Protein AF-A0A940CXS4-F1 (afdb_monomer)

Mean predicted aligned error: 10.03 Å

Sequence (56 aa):
MESRDNKNEEKNRNEKVWCEKFKEYIELKRGCKNPQGYCPYRDRCMLFISLKMKEV

Radius of gyration: 14.69 Å; Cα contacts (8 Å, |Δi|>4): 39; chains: 1; bounding box: 32×44×22 Å

Structure (mmCIF, N/CA/C/O backbone):
data_AF-A0A940CXS4-F1
#
_entry.id   AF-A0A940CXS4-F1
#
loop_
_atom_site.group_PDB
_atom_site.id
_atom_site.type_symbol
_atom_site.label_atom_id
_atom_site.label_alt_id
_atom_site.label_comp_id
_atom_site.label_asym_id
_atom_site.label_entity_id
_atom_site.label_seq_id
_atom_site.pdbx_PDB_ins_code
_atom_site.Cartn_x
_atom_site.Cartn_y
_atom_site.Cartn_z
_atom_site.occupancy
_atom_site.B_iso_or_equiv
_atom_site.auth_seq_id
_atom_site.auth_comp_id
_atom_site.auth_asym_id
_atom_site.auth_atom_id
_atom_site.pdbx_PDB_model_num
ATOM 1 N N . MET A 1 1 ? -22.844 37.406 11.989 1.00 44.66 1 MET A N 1
ATOM 2 C CA . MET A 1 1 ? -21.630 37.166 11.184 1.00 44.66 1 MET A CA 1
ATOM 3 C C . MET A 1 1 ? -20.708 36.321 12.048 1.00 44.66 1 MET A C 1
ATOM 5 O O . MET A 1 1 ? -20.083 36.849 12.950 1.00 44.66 1 MET A O 1
ATOM 9 N N . GLU A 1 2 ? -20.974 35.019 12.154 1.00 54.88 2 GLU A N 1
ATOM 10 C CA . GLU A 1 2 ? -20.460 33.965 11.256 1.00 54.88 2 GLU A CA 1
ATOM 11 C C . GLU A 1 2 ? -18.935 33.965 11.174 1.00 54.88 2 GLU A C 1
ATOM 13 O O . GLU A 1 2 ? -18.376 34.859 10.559 1.00 54.88 2 GLU A O 1
ATOM 18 N N . SER A 1 3 ? -18.324 32.948 11.791 1.00 51.22 3 SER A N 1
ATOM 19 C CA . SER A 1 3 ? -17.135 32.245 11.291 1.00 51.22 3 SER A CA 1
ATOM 20 C C . SER A 1 3 ? -17.091 30.866 11.957 1.00 51.22 3 SER A C 1
ATOM 22 O O . SER A 1 3 ? -16.545 30.683 13.046 1.00 51.22 3 SER A O 1
ATOM 24 N N . ARG A 1 4 ? -17.772 29.903 11.326 1.00 56.91 4 ARG A N 1
ATOM 25 C CA . ARG A 1 4 ? -17.766 28.470 11.653 1.00 56.91 4 ARG A CA 1
ATOM 26 C C . ARG A 1 4 ? -16.688 27.773 10.815 1.00 56.91 4 ARG A C 1
ATOM 28 O O . ARG A 1 4 ? -17.021 26.948 9.981 1.00 56.91 4 ARG A O 1
ATOM 35 N N . ASP A 1 5 ? -15.411 28.034 11.061 1.00 56.97 5 ASP A N 1
ATOM 36 C CA . ASP A 1 5 ? -14.342 27.380 10.291 1.00 56.97 5 ASP A CA 1
ATOM 37 C C . ASP A 1 5 ? -13.179 26.991 11.196 1.00 56.97 5 ASP A C 1
ATOM 39 O O . ASP A 1 5 ? -12.153 27.654 11.247 1.00 56.97 5 ASP A O 1
ATOM 43 N N . ASN A 1 6 ? -13.354 25.924 11.981 1.00 51.34 6 ASN A N 1
ATOM 44 C CA . ASN A 1 6 ? -12.223 25.290 12.669 1.00 51.34 6 ASN A CA 1
ATOM 45 C C . ASN A 1 6 ? -12.516 23.834 13.066 1.00 51.34 6 ASN A C 1
ATOM 47 O O . ASN A 1 6 ? -12.355 23.424 14.212 1.00 51.34 6 ASN A O 1
ATOM 51 N N . LYS A 1 7 ? -13.035 23.035 12.123 1.00 49.16 7 LYS A N 1
ATOM 52 C CA . LYS A 1 7 ? -13.326 21.605 12.357 1.0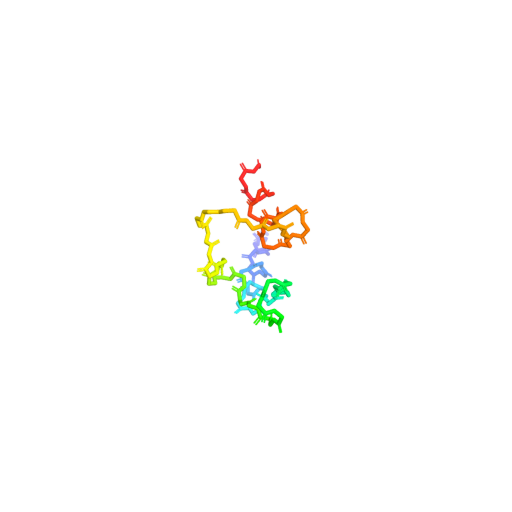0 49.16 7 LYS A CA 1
ATOM 53 C C . LYS A 1 7 ? -12.752 20.642 11.314 1.00 49.16 7 LYS A C 1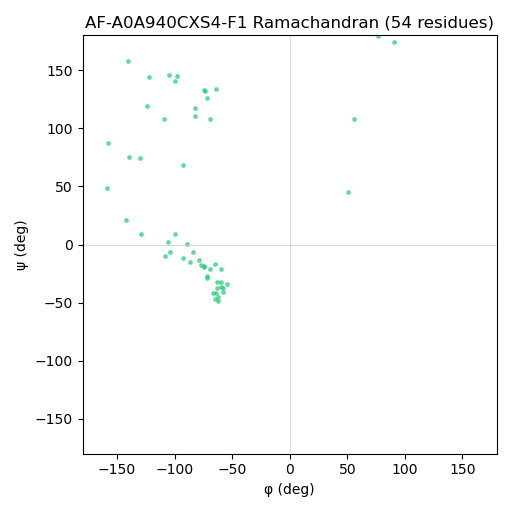
ATOM 55 O O . LYS A 1 7 ? -13.070 19.458 11.369 1.00 49.16 7 LYS A O 1
ATOM 60 N N . ASN A 1 8 ? -11.901 21.109 10.396 1.00 51.41 8 ASN A N 1
ATOM 61 C CA . ASN A 1 8 ? -11.340 20.255 9.339 1.00 51.41 8 ASN A CA 1
ATOM 62 C C . ASN A 1 8 ? -9.852 19.902 9.493 1.00 51.41 8 ASN A C 1
ATOM 64 O O . ASN A 1 8 ? -9.387 19.002 8.801 1.00 51.41 8 ASN A O 1
ATOM 68 N N . GLU A 1 9 ? -9.107 20.510 10.420 1.00 49.88 9 GLU A N 1
ATOM 69 C CA . GLU A 1 9 ? -7.660 20.247 10.532 1.00 49.88 9 GLU A CA 1
ATOM 70 C C . GLU A 1 9 ? -7.292 19.033 11.408 1.00 49.88 9 GLU A C 1
ATOM 72 O O . GLU A 1 9 ? -6.180 18.510 11.328 1.00 49.88 9 GLU A O 1
ATOM 77 N N . GLU A 1 10 ? -8.220 18.523 12.223 1.00 49.53 10 GLU A N 1
ATOM 78 C CA . GLU A 1 10 ? -7.886 17.509 13.235 1.00 49.53 10 GLU A CA 1
ATOM 79 C C . GLU A 1 10 ? -8.061 16.052 12.764 1.00 49.53 10 GLU A C 1
ATOM 81 O O . GLU A 1 10 ? -7.554 15.128 13.399 1.00 49.53 10 GLU A O 1
ATOM 86 N N . LYS A 1 11 ? -8.700 15.813 11.608 1.00 50.91 11 LYS A N 1
ATOM 87 C CA . LYS A 1 11 ? -8.936 14.446 11.094 1.00 50.91 11 LYS A CA 1
ATOM 88 C C . LYS A 1 11 ? -7.699 13.753 10.509 1.00 50.91 11 LYS A C 1
ATOM 90 O O . LYS A 1 11 ? -7.687 12.531 10.428 1.00 50.91 11 LYS A O 1
ATOM 95 N N . ASN A 1 12 ? -6.645 14.489 10.149 1.00 53.09 12 ASN A N 1
ATOM 96 C CA . ASN A 1 12 ? -5.506 13.928 9.404 1.00 53.09 12 ASN A CA 1
ATOM 97 C C . ASN A 1 12 ? -4.375 13.355 10.284 1.00 53.09 12 ASN A C 1
ATOM 99 O O . ASN A 1 12 ? -3.355 12.897 9.771 1.00 53.09 12 ASN A O 1
ATOM 103 N N . ARG A 1 13 ? -4.489 13.394 11.621 1.00 55.47 13 ARG A N 1
ATOM 104 C CA . ARG A 1 13 ? -3.358 13.025 12.496 1.00 55.47 13 ARG A CA 1
ATOM 105 C C . ARG A 1 13 ? -3.134 11.519 12.663 1.00 55.47 13 ARG A C 1
ATOM 107 O O . ARG A 1 13 ? -2.066 11.160 13.135 1.00 55.47 13 ARG A O 1
ATOM 114 N N . ASN A 1 14 ? -4.075 10.655 12.268 1.00 66.25 14 ASN A N 1
ATOM 115 C CA . ASN A 1 14 ? -3.975 9.211 12.535 1.00 66.25 14 ASN A CA 1
ATOM 116 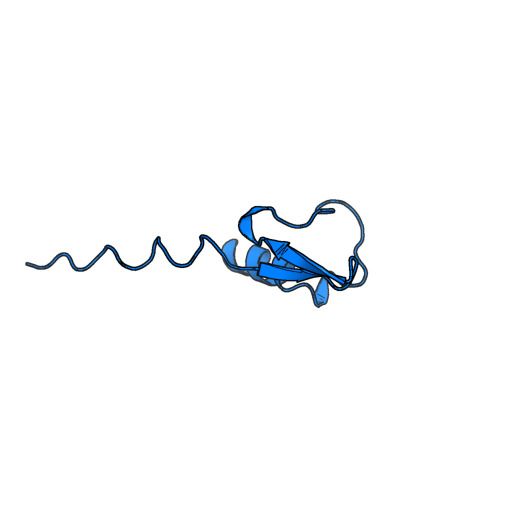C C . ASN A 1 14 ? -4.490 8.296 11.409 1.00 66.25 14 ASN A C 1
ATOM 118 O O . ASN A 1 14 ? -4.803 7.129 11.652 1.00 66.25 14 ASN A O 1
ATOM 122 N N . GLU A 1 15 ? -4.583 8.786 10.171 1.00 79.88 15 GLU A N 1
ATOM 123 C CA . GLU A 1 15 ? -4.994 7.943 9.045 1.00 79.88 15 GLU A CA 1
ATOM 124 C C . GLU A 1 15 ? -3.892 6.919 8.728 1.00 79.88 15 GLU A C 1
ATOM 126 O O . GLU A 1 15 ? -2.815 7.259 8.231 1.00 79.88 15 GLU A O 1
ATOM 131 N N . LYS A 1 16 ? -4.152 5.650 9.054 1.00 86.06 16 LYS A N 1
ATOM 132 C CA . LYS A 1 16 ? -3.312 4.512 8.672 1.00 86.06 16 LYS A CA 1
ATOM 133 C C . LYS A 1 16 ? -3.914 3.819 7.458 1.00 86.06 16 LYS A C 1
ATOM 135 O O . LYS A 1 16 ? -5.124 3.633 7.381 1.00 86.06 16 LYS A O 1
ATOM 140 N N . VAL A 1 17 ? -3.064 3.389 6.537 1.00 85.75 17 VAL A N 1
ATOM 141 C CA . VAL A 1 17 ? -3.448 2.639 5.340 1.00 85.75 17 VAL A CA 1
ATOM 142 C C . VAL A 1 17 ? -2.725 1.304 5.307 1.00 85.75 17 VAL A C 1
ATOM 144 O O . VAL A 1 17 ? -1.572 1.194 5.721 1.00 85.75 17 VAL A O 1
ATOM 147 N N . TRP A 1 18 ? -3.405 0.274 4.818 1.00 86.81 18 TRP A N 1
ATOM 148 C CA . TRP A 1 18 ? -2.803 -1.043 4.662 1.00 86.81 18 TRP A CA 1
ATOM 149 C C . TRP A 1 18 ? -1.827 -1.061 3.481 1.00 86.81 18 TRP A C 1
ATOM 151 O O . TRP A 1 18 ? -2.152 -0.606 2.380 1.00 86.81 18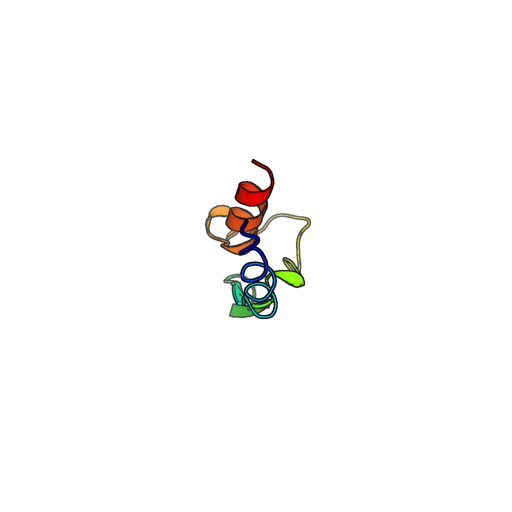 TRP A O 1
ATOM 161 N N . CYS A 1 19 ? -0.628 -1.598 3.699 1.00 87.12 19 CYS A N 1
ATOM 162 C CA . CYS A 1 19 ? 0.359 -1.814 2.652 1.00 87.12 19 CYS A CA 1
ATOM 163 C C . CYS A 1 19 ? 0.510 -3.308 2.347 1.00 87.12 19 CYS A C 1
ATOM 165 O O . CYS A 1 19 ? 1.151 -4.031 3.102 1.00 87.12 19 CYS A O 1
ATOM 167 N N . GLU A 1 20 ? 0.016 -3.752 1.188 1.00 86.44 20 GLU A N 1
ATOM 168 C CA . GLU A 1 20 ? 0.108 -5.156 0.742 1.00 86.44 20 GLU A CA 1
ATOM 169 C C . GLU A 1 20 ? 1.550 -5.667 0.600 1.00 86.44 20 GLU A C 1
ATOM 171 O O . GLU A 1 20 ? 1.833 -6.832 0.867 1.00 86.44 20 GLU A O 1
ATOM 176 N N . LYS A 1 21 ? 2.493 -4.792 0.225 1.00 85.62 21 LYS A N 1
ATOM 177 C CA . LYS A 1 21 ? 3.909 -5.164 0.06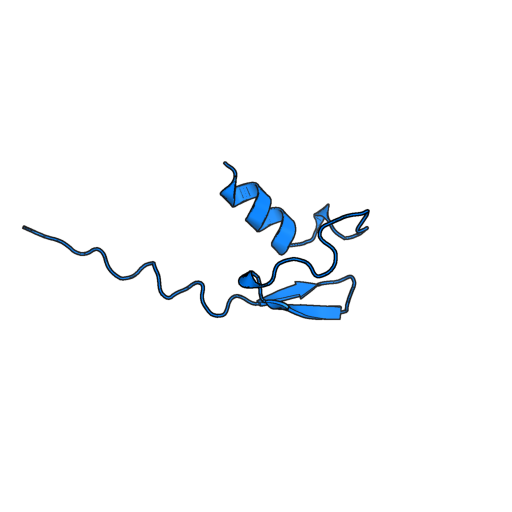6 1.00 85.62 21 LYS A CA 1
ATOM 178 C C . LYS A 1 21 ? 4.548 -5.596 1.388 1.00 85.62 21 LYS A C 1
ATOM 180 O O . LYS A 1 21 ? 5.329 -6.541 1.400 1.00 85.62 21 LYS A O 1
ATOM 185 N N . PHE A 1 22 ? 4.242 -4.882 2.469 1.00 86.50 22 PHE A N 1
ATOM 186 C CA . PHE A 1 22 ? 4.837 -5.106 3.790 1.00 86.50 22 PHE A CA 1
ATOM 187 C C . PHE A 1 22 ? 3.890 -5.826 4.760 1.00 86.50 22 PHE A C 1
ATOM 189 O O . PHE A 1 22 ? 4.313 -6.201 5.848 1.00 86.50 22 PHE A O 1
ATOM 196 N N . LYS A 1 23 ? 2.628 -6.038 4.360 1.00 88.81 23 LYS A N 1
ATOM 197 C CA . LYS A 1 23 ? 1.553 -6.618 5.178 1.00 88.81 23 LYS A CA 1
ATOM 198 C C . LYS A 1 23 ? 1.425 -5.934 6.545 1.00 88.81 23 LYS A C 1
ATOM 200 O O . LYS A 1 23 ? 1.307 -6.589 7.577 1.00 88.81 23 LYS A O 1
ATOM 205 N N . GLU A 1 24 ? 1.472 -4.603 6.540 1.00 88.88 24 GLU A N 1
ATOM 206 C CA . GLU A 1 24 ? 1.364 -3.769 7.740 1.00 88.88 24 GLU A CA 1
ATOM 207 C C . GLU A 1 24 ? 0.521 -2.511 7.475 1.00 88.88 24 GLU A C 1
ATOM 209 O O . GLU A 1 24 ? 0.399 -2.045 6.338 1.00 88.88 24 GLU A O 1
ATOM 214 N N . TYR A 1 25 ? -0.031 -1.930 8.543 1.00 86.88 25 TYR A N 1
ATOM 215 C CA . TYR A 1 25 ? -0.657 -0.609 8.502 1.00 86.88 25 TYR A CA 1
ATOM 216 C C . TYR A 1 25 ? 0.410 0.481 8.629 1.00 86.88 25 TYR A C 1
ATOM 218 O O . TYR A 1 25 ? 1.067 0.593 9.664 1.00 86.88 25 TYR A O 1
ATOM 226 N N . ILE A 1 26 ? 0.544 1.314 7.599 1.00 85.88 26 ILE A N 1
ATOM 227 C CA . ILE A 1 26 ? 1.474 2.446 7.565 1.00 85.88 26 ILE A CA 1
ATOM 228 C C . ILE A 1 26 ? 0.724 3.764 7.749 1.00 85.88 26 ILE A C 1
ATOM 230 O O . ILE A 1 26 ? -0.406 3.919 7.295 1.00 85.88 26 ILE A O 1
ATOM 234 N N . GLU A 1 27 ? 1.346 4.731 8.411 1.00 85.75 27 GLU A N 1
ATOM 235 C CA . GLU A 1 27 ? 0.765 6.065 8.577 1.00 85.75 27 GLU A CA 1
ATOM 236 C C . GLU A 1 27 ? 0.791 6.820 7.246 1.00 85.75 27 GLU A C 1
ATOM 238 O O . GLU A 1 27 ? 1.855 6.993 6.645 1.00 85.75 27 GLU A O 1
ATOM 243 N N . LEU A 1 28 ? -0.363 7.325 6.805 1.00 77.56 28 LEU A N 1
ATOM 244 C CA . LEU A 1 28 ? -0.492 8.063 5.548 1.00 77.56 28 LEU A CA 1
ATOM 245 C C . LEU A 1 28 ? 0.440 9.287 5.521 1.00 77.56 28 LEU A C 1
ATOM 247 O O . LEU A 1 28 ? 1.075 9.554 4.503 1.00 77.56 28 LEU A O 1
ATOM 251 N N . LYS A 1 29 ? 0.600 9.970 6.665 1.00 76.50 29 LYS A N 1
ATOM 252 C CA . LYS A 1 29 ? 1.495 11.127 6.831 1.00 76.50 29 LYS A CA 1
ATOM 253 C C . LYS A 1 29 ? 2.976 10.790 6.621 1.00 76.50 29 LYS A C 1
ATOM 255 O O . LYS A 1 29 ? 3.724 11.640 6.150 1.00 76.50 29 LYS A O 1
ATOM 260 N N . ARG A 1 30 ? 3.410 9.569 6.963 1.00 78.56 30 ARG A N 1
ATOM 261 C CA . ARG A 1 30 ? 4.793 9.116 6.727 1.00 78.56 30 ARG A CA 1
ATOM 262 C C . ARG A 1 30 ? 5.063 8.806 5.255 1.00 78.56 30 ARG A C 1
ATOM 264 O O . ARG A 1 30 ? 6.222 8.786 4.856 1.00 78.56 30 ARG A O 1
ATOM 271 N N . GLY A 1 31 ? 4.016 8.582 4.461 1.00 75.94 31 GLY A N 1
ATOM 272 C CA . GLY A 1 31 ? 4.144 8.198 3.062 1.00 75.94 31 GLY A CA 1
ATOM 273 C C . GLY A 1 31 ? 4.529 6.727 2.876 1.00 75.94 31 GLY A C 1
ATOM 274 O O . GLY A 1 31 ? 4.698 5.958 3.824 1.00 75.94 31 GLY A O 1
ATOM 275 N N . CYS A 1 32 ? 4.656 6.309 1.615 1.00 82.88 32 CYS A N 1
ATOM 276 C CA . CYS A 1 32 ? 5.151 4.973 1.289 1.00 82.88 32 CYS A CA 1
ATOM 277 C C . CYS A 1 32 ? 6.608 4.838 1.756 1.00 82.88 32 CYS A C 1
ATOM 279 O O . CYS A 1 32 ? 7.424 5.685 1.407 1.00 82.88 32 CYS A O 1
ATOM 281 N N . LYS A 1 33 ? 6.974 3.734 2.428 1.00 78.56 33 LYS A N 1
ATOM 282 C CA . LYS A 1 33 ? 8.386 3.413 2.741 1.00 78.56 33 LYS A CA 1
ATOM 283 C C . LYS A 1 33 ? 9.261 3.265 1.486 1.00 78.56 33 LYS A C 1
ATOM 285 O O . LYS A 1 33 ? 10.476 3.362 1.570 1.00 78.56 33 LYS A O 1
ATOM 290 N N . ASN A 1 34 ? 8.644 3.009 0.332 1.00 75.56 34 ASN A N 1
ATOM 291 C CA . ASN A 1 34 ? 9.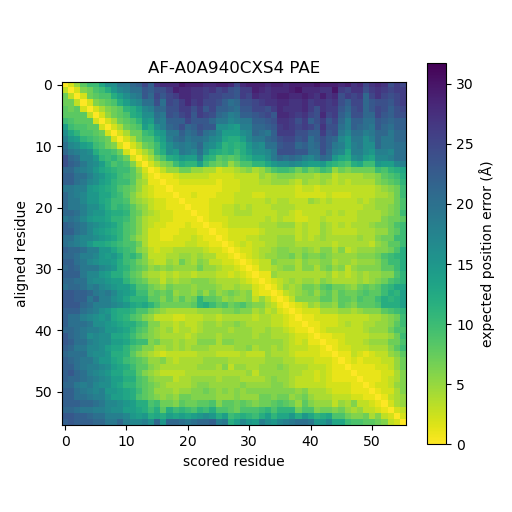316 2.907 -0.958 1.00 75.56 34 ASN A CA 1
ATOM 292 C C . ASN A 1 34 ? 8.588 3.779 -1.996 1.00 75.56 34 ASN A C 1
ATOM 294 O O . ASN A 1 34 ? 7.815 3.251 -2.805 1.00 75.56 34 ASN A O 1
ATOM 298 N N . PRO A 1 35 ? 8.748 5.115 -1.934 1.00 72.56 35 PRO A N 1
ATOM 299 C CA . PRO A 1 35 ? 8.069 6.025 -2.853 1.00 72.56 35 PRO A CA 1
ATOM 300 C C . PRO A 1 35 ? 8.665 5.938 -4.266 1.00 72.56 35 PRO A C 1
ATOM 302 O O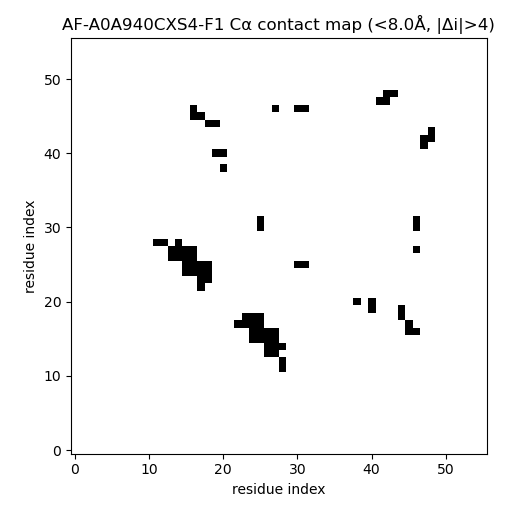 . PRO A 1 35 ? 7.956 6.121 -5.256 1.00 72.56 35 PRO A O 1
ATOM 305 N N . GLN A 1 36 ? 9.951 5.592 -4.356 1.00 71.12 36 GLN A N 1
ATOM 306 C CA . GLN A 1 36 ? 10.692 5.412 -5.598 1.00 71.12 36 GLN A CA 1
ATOM 307 C C . GLN A 1 36 ?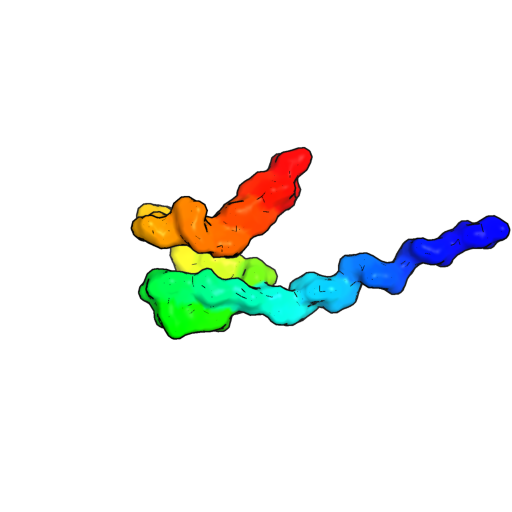 10.756 3.925 -5.983 1.00 71.12 36 GLN A C 1
ATOM 309 O O . GLN A 1 36 ? 10.815 3.040 -5.130 1.00 71.12 36 GLN A O 1
ATOM 314 N N . GLY A 1 37 ? 10.721 3.644 -7.285 1.00 77.00 37 GLY A N 1
ATOM 315 C CA . GLY A 1 37 ? 10.757 2.284 -7.826 1.00 77.00 37 GLY A CA 1
ATOM 316 C C . GLY A 1 37 ? 9.385 1.631 -8.027 1.00 77.00 37 GLY A C 1
ATOM 317 O O . GLY A 1 37 ? 8.331 2.174 -7.686 1.00 77.00 37 GLY A O 1
ATOM 318 N N . TYR A 1 38 ? 9.411 0.444 -8.632 1.00 81.12 38 TYR A N 1
ATOM 319 C CA . TYR A 1 38 ? 8.211 -0.321 -8.954 1.00 81.12 38 TYR A CA 1
ATOM 320 C C . TYR A 1 38 ? 7.609 -0.965 -7.696 1.00 81.12 38 TYR A C 1
ATOM 322 O O . TYR A 1 38 ? 8.302 -1.594 -6.892 1.00 81.12 38 TYR A O 1
ATOM 330 N N . CYS A 1 39 ? 6.295 -0.821 -7.529 1.00 86.25 39 CYS A N 1
ATOM 331 C CA . CYS A 1 39 ? 5.517 -1.572 -6.552 1.00 86.25 39 CYS A CA 1
ATOM 332 C C . CYS A 1 39 ? 4.389 -2.288 -7.306 1.00 86.25 39 CYS A C 1
ATOM 334 O O . CYS A 1 39 ? 3.554 -1.598 -7.891 1.00 86.25 39 CYS A O 1
ATOM 336 N N . PRO A 1 40 ? 4.318 -3.631 -7.276 1.00 85.62 40 PRO A N 1
ATOM 337 C CA . PRO A 1 40 ? 3.295 -4.380 -8.016 1.00 85.62 40 PRO A CA 1
ATOM 338 C C . PRO A 1 40 ? 1.873 -4.108 -7.507 1.00 85.62 40 PRO A C 1
ATOM 340 O O . PRO A 1 40 ? 0.898 -4.369 -8.197 1.00 85.62 40 PRO A O 1
ATOM 343 N N . TYR A 1 41 ? 1.753 -3.544 -6.304 1.00 84.81 41 TYR A N 1
ATOM 344 C CA . TYR A 1 41 ? 0.484 -3.160 -5.692 1.00 84.81 41 TYR A CA 1
ATOM 345 C C . TYR A 1 41 ? 0.185 -1.662 -5.833 1.00 84.81 41 TYR A C 1
ATOM 347 O O . TYR A 1 41 ? -0.743 -1.182 -5.188 1.00 84.81 41 TYR A O 1
ATOM 355 N N . ARG A 1 42 ? 0.965 -0.897 -6.617 1.00 83.56 42 ARG A N 1
ATOM 356 C CA . ARG A 1 42 ? 0.820 0.570 -6.721 1.00 83.56 42 ARG A CA 1
ATOM 357 C C . ARG A 1 42 ? -0.585 0.975 -7.171 1.00 83.56 42 ARG A C 1
ATOM 359 O O . ARG A 1 42 ? -1.157 1.872 -6.562 1.00 83.56 42 ARG A O 1
ATOM 366 N N . ASP A 1 43 ? -1.162 0.254 -8.128 1.00 80.19 43 ASP A N 1
ATOM 367 C CA . ASP A 1 43 ? -2.503 0.535 -8.665 1.00 80.19 43 ASP A CA 1
ATOM 368 C C . ASP A 1 43 ? -3.630 0.261 -7.659 1.00 80.19 43 ASP A C 1
ATOM 370 O O . ASP A 1 43 ? -4.720 0.811 -7.775 1.00 80.19 43 ASP A O 1
ATOM 374 N N . ARG A 1 44 ? -3.367 -0.568 -6.639 1.00 82.81 44 ARG A N 1
ATOM 375 C CA . ARG A 1 44 ? -4.301 -0.867 -5.538 1.00 82.81 44 ARG A CA 1
ATOM 376 C C . ARG A 1 44 ? -3.909 -0.178 -4.229 1.00 82.81 44 ARG A C 1
ATOM 378 O O . ARG A 1 44 ? -4.534 -0.400 -3.196 1.00 82.81 44 ARG A O 1
ATOM 385 N N . CYS A 1 45 ? -2.844 0.624 -4.233 1.00 85.38 45 CYS A N 1
ATOM 386 C CA . CYS A 1 45 ? -2.323 1.238 -3.024 1.00 85.38 45 CYS A CA 1
ATOM 387 C C . CYS A 1 45 ? -3.134 2.490 -2.696 1.00 85.38 45 CYS A C 1
ATOM 389 O O . CYS A 1 45 ? -2.996 3.517 -3.360 1.00 85.38 45 CYS A O 1
ATOM 391 N N . MET A 1 46 ? -3.918 2.426 -1.617 1.00 81.56 46 MET A N 1
ATOM 392 C CA . MET A 1 46 ? -4.718 3.560 -1.142 1.00 81.56 46 MET A CA 1
ATOM 393 C C . MET A 1 46 ? -3.875 4.817 -0.909 1.00 81.56 46 MET A C 1
ATOM 395 O O . MET A 1 46 ? -4.326 5.914 -1.204 1.00 81.56 46 MET A O 1
ATOM 399 N N . LEU A 1 47 ? -2.620 4.666 -0.466 1.00 81.31 47 LEU A N 1
ATOM 400 C CA . LEU A 1 47 ? -1.706 5.798 -0.309 1.00 81.31 47 LEU A CA 1
ATOM 401 C C . LEU A 1 47 ? -1.416 6.496 -1.644 1.00 81.31 47 LEU A C 1
ATOM 403 O O . LEU A 1 47 ? -1.454 7.718 -1.719 1.00 81.31 47 LEU A O 1
ATOM 407 N N . PHE A 1 48 ? -1.139 5.727 -2.699 1.00 80.88 48 PHE A N 1
ATOM 408 C CA . PHE A 1 48 ? -0.860 6.273 -4.027 1.00 80.88 48 PHE A CA 1
ATOM 409 C C . PHE A 1 48 ? -2.097 6.942 -4.634 1.00 80.88 48 PHE A C 1
ATOM 411 O O . PHE A 1 48 ? -1.991 8.038 -5.176 1.00 80.88 48 PHE A O 1
ATOM 418 N N . ILE A 1 49 ? -3.269 6.319 -4.487 1.00 81.81 49 ILE A N 1
ATOM 419 C CA . ILE A 1 49 ? -4.546 6.863 -4.966 1.00 81.81 49 ILE A CA 1
ATOM 420 C C . ILE A 1 49 ? -4.860 8.189 -4.261 1.00 81.81 49 ILE A C 1
ATOM 422 O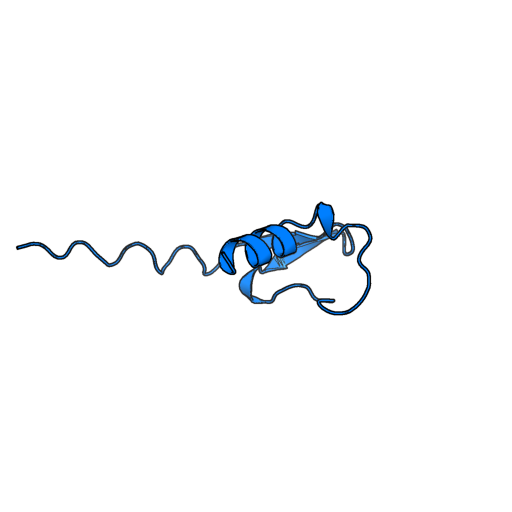 O . ILE A 1 49 ? -5.140 9.182 -4.929 1.00 81.81 49 ILE A O 1
ATOM 426 N N . SER A 1 50 ? -4.746 8.234 -2.929 1.00 77.19 50 SER A N 1
ATOM 427 C CA . SER A 1 50 ? -4.987 9.453 -2.149 1.00 77.19 50 SER A CA 1
ATOM 428 C C . SER A 1 50 ? -4.003 10.576 -2.480 1.00 77.19 50 SER A C 1
ATOM 430 O O . SER A 1 50 ? -4.403 11.737 -2.510 1.00 77.19 50 SER A O 1
ATOM 432 N N . LEU A 1 51 ? -2.728 10.258 -2.737 1.00 75.50 51 LEU A N 1
ATOM 433 C CA . LEU A 1 51 ? -1.748 11.252 -3.188 1.00 75.50 51 LEU A CA 1
ATOM 434 C C . LEU A 1 51 ? -2.116 11.808 -4.568 1.00 75.50 51 LEU A C 1
ATOM 436 O O . LEU A 1 51 ? -2.180 13.022 -4.721 1.00 75.50 51 LEU A O 1
ATOM 440 N N . LYS A 1 52 ? -2.455 10.937 -5.528 1.00 75.06 52 LYS A N 1
ATOM 441 C CA . LYS A 1 52 ? -2.893 11.361 -6.866 1.00 75.06 52 LYS A CA 1
ATOM 442 C C . LYS A 1 52 ? -4.147 12.235 -6.836 1.00 75.06 52 LYS A C 1
ATOM 444 O O . LYS A 1 52 ? -4.253 13.146 -7.643 1.00 75.06 52 LYS A O 1
ATOM 449 N N . MET A 1 53 ? -5.094 11.956 -5.938 1.00 74.12 53 MET A N 1
ATOM 450 C CA . MET A 1 53 ? -6.306 12.772 -5.795 1.00 74.12 53 MET A CA 1
ATOM 451 C C . MET A 1 53 ? -6.047 14.138 -5.154 1.00 74.12 53 MET A C 1
ATOM 453 O O . MET A 1 53 ? -6.808 15.056 -5.416 1.00 74.12 53 MET A O 1
ATOM 457 N N . LYS A 1 54 ? -5.008 14.289 -4.321 1.00 64.44 54 LYS A N 1
ATOM 458 C CA . LYS A 1 54 ? -4.633 15.592 -3.744 1.00 64.44 54 LYS A CA 1
ATOM 459 C C . LYS A 1 54 ? -3.898 16.512 -4.728 1.00 64.44 54 LYS A C 1
ATOM 461 O O . LYS A 1 54 ? -3.793 17.698 -4.447 1.00 64.44 54 LYS A O 1
ATOM 466 N N . GLU A 1 55 ? -3.352 15.975 -5.820 1.00 58.16 55 GLU A N 1
ATOM 467 C CA . GLU A 1 55 ? -2.692 16.755 -6.882 1.00 58.16 55 GLU A CA 1
ATOM 468 C C . GLU A 1 55 ? -3.668 17.326 -7.934 1.00 58.16 55 GLU A C 1
ATOM 470 O O . GLU A 1 55 ? -3.230 18.089 -8.793 1.00 58.16 55 GLU A O 1
ATOM 475 N N . VAL A 1 56 ? -4.960 16.971 -7.882 1.00 48.56 56 VAL A N 1
ATOM 476 C CA . VAL A 1 56 ? -6.033 17.503 -8.751 1.00 48.56 56 VAL A CA 1
ATOM 477 C C . VAL A 1 56 ? -6.810 18.583 -8.010 1.00 48.56 56 VAL A C 1
ATOM 479 O O . VAL A 1 56 ? -7.097 19.622 -8.643 1.00 48.56 56 VAL A O 1
#

Foldseek 3Di:
DDDPPDDPPPPQPADWFADPVVRDTDRLVVADPPPDDDDPCLVVGPSNVVVVVVVD

Solvent-accessible surface area (backbone atoms only — not comparable to full-atom values): 3961 Å² total; per-residue (Å²): 136,87,86,95,81,88,82,77,82,74,73,71,81,74,50,63,41,72,36,83,91,76,73,43,77,40,48,55,87,76,50,66,96,64,78,71,76,93,55,99,54,49,94,75,27,61,67,54,53,54,52,59,61,73,76,109

pLDDT: mean 73.15, std 13.79, range [44.66, 88.88]

Secondary structure (DSSP, 8-state):
------SSSSGGGS-EEEETTTTEEEEGGG--S--SS--TTGGG-HHHHHHHHHT-